Protein AF-E7G795-F1 (afdb_monomer_lite)

Structure (mmCIF, N/CA/C/O backbone):
data_AF-E7G795-F1
#
_entry.id   AF-E7G795-F1
#
loop_
_atom_site.group_PDB
_atom_site.id
_atom_site.type_symbol
_atom_site.label_atom_id
_atom_site.label_alt_id
_atom_site.label_comp_id
_atom_site.label_asym_id
_atom_site.label_e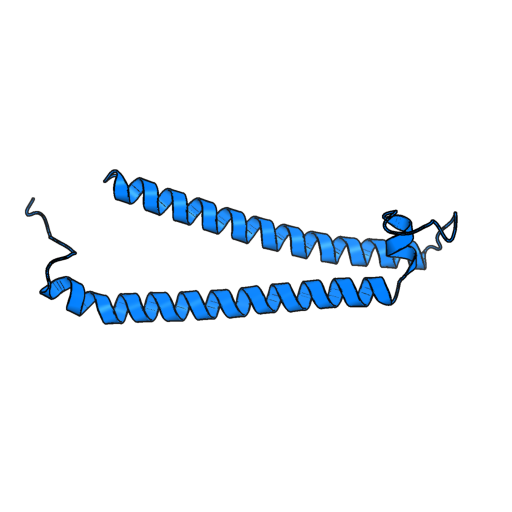ntity_id
_atom_site.label_seq_id
_atom_site.pdbx_PDB_ins_code
_atom_site.Cartn_x
_atom_site.Cartn_y
_atom_site.Cartn_z
_atom_site.occupancy
_atom_site.B_iso_or_equiv
_atom_site.auth_seq_id
_atom_site.auth_comp_id
_atom_site.auth_asym_id
_atom_site.auth_atom_id
_atom_site.pdbx_PDB_model_num
ATOM 1 N N . MET A 1 1 ? 25.424 5.892 -44.480 1.00 38.91 1 MET A N 1
ATOM 2 C CA . MET A 1 1 ? 25.683 5.674 -43.039 1.00 38.91 1 MET A CA 1
ATOM 3 C C . MET A 1 1 ? 26.397 4.344 -42.883 1.00 38.91 1 MET A C 1
ATOM 5 O O . MET A 1 1 ? 25.933 3.380 -43.475 1.00 38.91 1 MET A O 1
ATOM 9 N N . LYS A 1 2 ? 27.525 4.289 -42.163 1.00 45.44 2 LYS A N 1
ATOM 10 C CA . LYS A 1 2 ? 28.093 3.006 -41.718 1.00 45.44 2 LYS A CA 1
ATOM 11 C C . LYS A 1 2 ? 27.229 2.502 -40.562 1.00 45.44 2 LYS A C 1
ATOM 13 O O . LYS A 1 2 ? 26.984 3.267 -39.634 1.00 45.44 2 LYS A O 1
ATOM 18 N N . PHE A 1 3 ? 26.746 1.267 -40.659 1.00 46.59 3 PHE A N 1
ATOM 19 C CA . PHE A 1 3 ? 26.067 0.586 -39.561 1.00 46.59 3 PHE A CA 1
ATOM 20 C C . PHE A 1 3 ? 27.099 0.380 -38.448 1.00 46.59 3 PHE A C 1
ATOM 22 O O . PHE A 1 3 ? 28.130 -0.251 -38.682 1.00 46.59 3 PHE A O 1
ATOM 29 N N . ILE A 1 4 ? 26.883 1.009 -37.295 1.00 57.09 4 ILE A N 1
ATOM 30 C CA . ILE A 1 4 ? 27.701 0.765 -36.108 1.00 57.09 4 ILE A CA 1
ATOM 31 C C . ILE A 1 4 ? 27.071 -0.441 -35.434 1.00 57.09 4 ILE A C 1
ATOM 33 O O . ILE A 1 4 ? 25.954 -0.354 -34.929 1.00 57.09 4 ILE A O 1
ATOM 37 N N . ASP A 1 5 ? 27.772 -1.567 -35.479 1.00 54.91 5 ASP A N 1
ATOM 38 C CA . ASP A 1 5 ? 27.358 -2.757 -34.756 1.00 54.91 5 ASP A CA 1
ATOM 39 C C . ASP A 1 5 ? 27.702 -2.581 -33.272 1.00 54.91 5 ASP A C 1
ATOM 41 O O . ASP A 1 5 ? 28.841 -2.784 -32.840 1.00 54.91 5 ASP A O 1
ATOM 45 N N . LEU A 1 6 ? 26.700 -2.152 -32.502 1.00 50.75 6 LEU A N 1
ATOM 46 C CA . LEU A 1 6 ? 26.785 -1.959 -31.052 1.00 50.75 6 LEU A CA 1
ATOM 47 C C . LEU A 1 6 ? 27.038 -3.272 -30.290 1.00 50.75 6 LEU A C 1
ATOM 49 O O . LEU A 1 6 ? 27.341 -3.223 -29.100 1.00 50.75 6 LEU A O 1
ATOM 53 N N . LEU A 1 7 ? 26.929 -4.427 -30.959 1.00 56.03 7 LEU A N 1
ATOM 54 C CA . LEU A 1 7 ? 27.188 -5.753 -30.398 1.00 56.03 7 LEU A CA 1
ATOM 55 C C . LEU A 1 7 ? 28.569 -6.308 -30.778 1.00 56.03 7 LEU A C 1
ATOM 57 O O . LEU A 1 7 ? 28.917 -7.400 -30.333 1.00 56.03 7 LEU A O 1
ATOM 61 N N . SER A 1 8 ? 29.369 -5.572 -31.558 1.00 67.38 8 SER A N 1
ATOM 62 C CA . SER A 1 8 ? 30.756 -5.961 -31.846 1.00 67.38 8 SER A CA 1
ATOM 63 C C . SER A 1 8 ? 31.584 -6.044 -30.558 1.00 67.38 8 SER A C 1
ATOM 65 O O . SER A 1 8 ? 31.442 -5.188 -29.686 1.00 67.38 8 SER A O 1
ATOM 67 N N . GLU A 1 9 ? 32.456 -7.057 -30.444 1.00 56.47 9 GLU A N 1
ATOM 68 C CA . GLU A 1 9 ? 33.226 -7.365 -29.219 1.00 56.47 9 GLU A CA 1
ATOM 69 C C . GLU A 1 9 ? 33.941 -6.143 -28.613 1.00 56.47 9 GLU A C 1
ATOM 71 O O . GLU A 1 9 ? 33.979 -5.989 -27.391 1.00 56.47 9 GLU A O 1
ATOM 76 N N . GLU A 1 10 ? 34.464 -5.230 -29.439 1.00 55.12 10 GLU A N 1
ATOM 77 C CA . GLU A 1 10 ? 35.089 -3.983 -28.971 1.00 55.12 10 GLU A CA 1
ATOM 78 C C . GLU A 1 10 ? 34.110 -3.079 -28.205 1.00 55.12 10 GLU A C 1
ATOM 80 O O . GLU A 1 10 ? 34.466 -2.513 -27.170 1.00 55.12 10 GLU A O 1
ATOM 85 N N . TYR A 1 11 ? 32.867 -2.961 -28.676 1.00 53.47 11 TYR A N 1
ATOM 86 C CA . TYR A 1 11 ? 31.840 -2.123 -28.059 1.00 53.47 11 TYR A CA 1
ATOM 87 C C . TYR A 1 11 ? 31.166 -2.807 -26.869 1.00 53.47 11 TYR A C 1
ATOM 89 O O . TYR A 1 11 ? 30.900 -2.135 -25.872 1.00 53.47 11 TYR A O 1
ATOM 97 N N . THR A 1 12 ? 30.956 -4.125 -26.906 1.00 55.31 12 THR A N 1
ATOM 98 C CA . THR A 1 12 ? 30.424 -4.890 -25.763 1.00 55.31 12 THR A CA 1
ATOM 99 C C . THR A 1 12 ? 31.366 -4.822 -24.563 1.00 55.31 12 THR A C 1
ATOM 101 O O . THR A 1 12 ? 30.915 -4.627 -23.434 1.00 55.31 12 THR A O 1
ATOM 104 N N . THR A 1 13 ? 32.679 -4.886 -24.798 1.00 57.84 13 THR A N 1
ATOM 105 C CA . THR A 1 13 ? 33.688 -4.784 -23.732 1.00 57.84 13 THR A CA 1
ATOM 106 C C . THR A 1 13 ? 33.770 -3.367 -23.151 1.00 57.84 13 THR A C 1
ATOM 108 O O . THR A 1 13 ? 33.933 -3.200 -21.943 1.00 57.84 13 THR A O 1
ATOM 111 N N . LEU A 1 14 ? 33.605 -2.327 -23.980 1.00 54.94 14 LEU A N 1
ATOM 112 C CA . LEU A 1 14 ? 33.588 -0.929 -23.527 1.00 54.94 14 LEU A CA 1
ATOM 113 C C . LEU A 1 14 ? 32.296 -0.560 -22.776 1.00 54.94 14 LEU A C 1
ATOM 115 O O . LEU A 1 14 ? 32.324 0.258 -21.854 1.00 54.94 14 LEU A O 1
ATOM 119 N N . MET A 1 15 ? 31.169 -1.152 -23.179 1.00 55.06 15 MET A N 1
ATOM 120 C CA . MET A 1 15 ? 29.852 -0.916 -22.588 1.00 55.06 15 MET A CA 1
ATOM 121 C C . MET A 1 15 ? 29.604 -1.753 -21.334 1.00 55.06 15 MET A C 1
ATOM 123 O O . MET A 1 15 ? 28.836 -1.299 -20.495 1.00 55.06 15 MET A O 1
ATOM 127 N N . SER A 1 16 ? 30.261 -2.905 -21.147 1.00 59.00 16 SER A N 1
ATOM 128 C CA . SER A 1 16 ? 30.059 -3.778 -19.973 1.00 59.00 16 SER A CA 1
ATOM 129 C C . SER A 1 16 ? 30.154 -3.022 -18.641 1.00 59.00 16 SER A C 1
ATOM 131 O O . SER A 1 16 ? 29.156 -2.997 -17.934 1.00 59.00 16 SER A O 1
ATOM 133 N N . PRO A 1 17 ? 31.223 -2.264 -18.327 1.00 59.91 17 PRO A N 1
ATOM 134 C CA . PRO A 1 17 ? 31.296 -1.545 -17.053 1.00 59.91 17 PRO A CA 1
ATOM 135 C C . PRO A 1 17 ? 30.248 -0.434 -16.911 1.00 59.91 17 PRO A C 1
ATOM 137 O O . PRO A 1 17 ? 29.934 0.001 -15.805 1.00 59.91 17 PRO A O 1
ATOM 140 N N . PHE A 1 18 ? 29.754 0.108 -18.027 1.00 54.06 18 PHE A N 1
ATOM 141 C CA . PHE A 1 18 ? 28.660 1.074 -18.018 1.00 54.06 18 PHE A CA 1
ATOM 142 C C . PHE A 1 18 ? 27.321 0.383 -17.755 1.00 54.06 18 PHE A C 1
ATOM 144 O O . PHE A 1 18 ? 26.570 0.873 -16.918 1.00 54.06 18 PHE A O 1
ATOM 151 N N . LEU A 1 19 ? 27.062 -0.749 -18.410 1.00 53.56 19 LEU A N 1
ATOM 152 C CA . LEU A 1 19 ? 25.880 -1.582 -18.212 1.00 53.56 19 LEU A CA 1
ATOM 153 C C . LEU A 1 19 ? 25.836 -2.144 -16.787 1.00 53.56 19 LEU A C 1
ATOM 155 O O . LEU A 1 19 ? 24.808 -2.002 -16.140 1.00 53.56 19 LEU A O 1
ATOM 159 N N . ASP A 1 20 ? 26.957 -2.635 -16.256 1.00 56.53 20 ASP A N 1
AT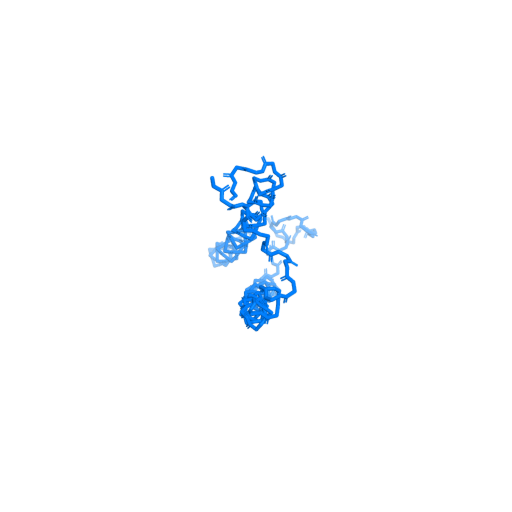OM 160 C CA . ASP A 1 20 ? 27.073 -3.142 -14.883 1.00 56.53 20 ASP A CA 1
ATOM 161 C C . ASP A 1 20 ? 26.754 -2.045 -13.854 1.00 56.53 20 ASP A C 1
ATOM 163 O O . ASP A 1 20 ? 25.974 -2.247 -12.928 1.00 56.53 20 ASP A O 1
ATOM 167 N N . ARG A 1 21 ? 27.279 -0.824 -14.046 1.00 58.53 21 ARG A N 1
ATOM 168 C CA . ARG A 1 21 ? 26.949 0.328 -13.183 1.00 58.53 21 ARG A CA 1
ATOM 169 C C . ARG A 1 21 ? 25.493 0.770 -13.310 1.00 58.53 21 ARG A C 1
ATOM 171 O O . ARG A 1 21 ? 24.922 1.291 -12.350 1.00 58.53 21 ARG A O 1
ATOM 178 N N . LEU A 1 22 ? 24.918 0.648 -14.502 1.00 54.34 22 LEU A N 1
ATOM 179 C CA . LEU A 1 22 ? 23.525 0.996 -14.758 1.00 54.34 22 LEU A CA 1
ATOM 180 C C . LEU A 1 22 ? 22.599 -0.031 -14.092 1.00 54.34 22 LEU A C 1
ATOM 182 O O . LEU A 1 22 ? 21.597 0.368 -13.499 1.00 54.34 22 LEU A O 1
ATOM 186 N N . ASP A 1 23 ? 22.990 -1.304 -14.094 1.00 59.25 23 ASP A N 1
ATOM 187 C CA . ASP A 1 23 ? 22.300 -2.409 -13.431 1.00 59.25 23 ASP A CA 1
ATOM 188 C C . ASP A 1 23 ? 22.395 -2.311 -11.899 1.00 59.25 23 ASP A C 1
ATOM 190 O O . ASP A 1 23 ? 21.369 -2.289 -11.222 1.00 59.25 23 ASP A O 1
ATOM 194 N N . GLU A 1 24 ? 23.591 -2.094 -11.333 1.00 64.50 24 GLU A N 1
ATOM 195 C CA . GLU A 1 24 ? 23.783 -1.906 -9.884 1.00 64.50 24 GLU A CA 1
ATOM 196 C C . GLU A 1 24 ? 23.000 -0.706 -9.338 1.00 64.50 24 GLU A C 1
ATOM 198 O O . GLU A 1 24 ? 22.341 -0.793 -8.297 1.00 64.50 24 GLU A O 1
ATOM 203 N N . LYS A 1 25 ? 23.040 0.433 -10.040 1.00 66.50 25 LYS A N 1
ATOM 204 C CA . LYS A 1 25 ? 22.291 1.627 -9.635 1.00 66.50 25 LYS A CA 1
ATOM 205 C C . LYS A 1 25 ? 20.786 1.384 -9.703 1.00 66.50 25 LYS A C 1
ATOM 207 O O . LYS A 1 25 ? 20.069 1.776 -8.78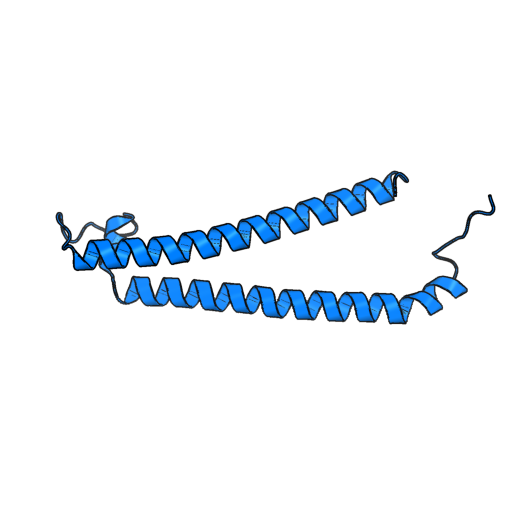2 1.00 66.50 25 LYS A O 1
ATOM 212 N N . SER A 1 26 ? 20.316 0.732 -10.764 1.00 58.69 26 SER A N 1
ATOM 213 C CA . SER A 1 26 ? 18.901 0.388 -10.926 1.00 58.69 26 SER A CA 1
ATOM 214 C C . SER A 1 26 ? 18.442 -0.571 -9.829 1.00 58.69 26 SER A C 1
ATOM 216 O O . SER A 1 26 ? 17.403 -0.329 -9.215 1.00 58.69 26 SER A O 1
ATOM 218 N N . CYS A 1 27 ? 19.252 -1.581 -9.504 1.00 61.09 27 CYS A N 1
ATOM 219 C CA . CYS A 1 27 ? 19.006 -2.516 -8.410 1.00 61.09 27 CYS A CA 1
ATOM 220 C C . CYS A 1 27 ? 18.947 -1.804 -7.056 1.00 61.09 27 CYS A C 1
ATOM 222 O O . CYS A 1 27 ? 17.972 -1.966 -6.328 1.00 61.09 27 CYS A O 1
ATOM 224 N N . SER A 1 28 ? 19.919 -0.946 -6.734 1.00 68.06 28 SER A N 1
ATOM 225 C CA . SER A 1 28 ? 19.925 -0.209 -5.463 1.00 68.06 28 SER A CA 1
ATOM 226 C C . SER A 1 28 ? 18.729 0.741 -5.331 1.00 68.06 28 SER A C 1
ATOM 228 O O . SER A 1 28 ? 18.107 0.841 -4.270 1.00 68.06 28 SER A O 1
ATOM 230 N N . GLU A 1 29 ? 18.357 1.430 -6.412 1.00 69.69 29 GLU A N 1
ATOM 231 C CA . GLU A 1 29 ? 17.160 2.270 -6.424 1.00 69.69 29 GLU A CA 1
ATOM 232 C C . GLU A 1 29 ? 15.880 1.446 -6.248 1.00 69.69 29 GLU A C 1
ATOM 234 O O . GLU A 1 29 ? 14.970 1.898 -5.548 1.00 69.69 29 GLU A O 1
ATOM 239 N N . LEU A 1 30 ? 15.804 0.257 -6.855 1.00 65.44 30 LEU A N 1
ATOM 240 C CA . LEU A 1 30 ? 14.689 -0.676 -6.702 1.00 65.44 30 LEU A CA 1
ATOM 241 C C . LEU A 1 30 ? 14.598 -1.195 -5.261 1.00 65.44 30 LEU A C 1
ATOM 243 O O . LEU A 1 30 ? 13.528 -1.153 -4.666 1.00 65.44 30 LEU A O 1
ATOM 247 N N . GLU A 1 31 ? 15.714 -1.591 -4.653 1.00 70.38 31 GLU A N 1
ATOM 248 C CA . GLU A 1 31 ? 15.767 -2.043 -3.259 1.00 70.38 31 GLU A CA 1
ATOM 249 C C . GLU A 1 31 ? 15.278 -0.962 -2.291 1.00 70.38 31 GLU A C 1
ATOM 251 O O . GLU A 1 31 ? 14.425 -1.218 -1.438 1.00 70.38 31 GLU A O 1
ATOM 256 N N . GLN A 1 32 ? 15.754 0.278 -2.446 1.00 77.00 32 GLN A N 1
ATOM 257 C CA . GLN A 1 32 ? 15.302 1.405 -1.624 1.00 77.00 32 GLN A CA 1
ATOM 258 C C . GLN A 1 32 ? 13.808 1.682 -1.796 1.00 77.00 32 GLN A C 1
ATOM 260 O O . GLN A 1 32 ? 13.122 2.076 -0.848 1.00 77.00 32 GLN A O 1
ATOM 265 N N . LYS A 1 33 ? 13.310 1.518 -3.020 1.00 72.31 33 LYS A N 1
ATOM 266 C CA . LYS A 1 33 ? 11.905 1.670 -3.375 1.00 72.31 33 LYS A CA 1
ATOM 267 C C . LYS A 1 33 ? 11.047 0.583 -2.714 1.00 72.31 33 LYS A C 1
ATOM 269 O O . LYS A 1 33 ? 10.143 0.911 -1.942 1.00 72.31 33 LYS A O 1
ATOM 274 N N . CYS A 1 34 ? 11.409 -0.685 -2.888 1.00 76.31 34 CYS A N 1
ATOM 275 C CA . CYS A 1 34 ? 10.774 -1.825 -2.228 1.00 76.31 34 CYS A CA 1
ATOM 276 C C . CYS A 1 34 ? 10.772 -1.683 -0.702 1.00 76.31 34 CYS A C 1
ATOM 278 O O . CYS A 1 34 ? 9.768 -1.966 -0.051 1.00 76.31 34 CYS A O 1
ATOM 280 N N . GLU A 1 35 ? 11.862 -1.188 -0.118 1.00 83.88 35 GLU A N 1
ATOM 281 C CA . GLU A 1 35 ? 11.961 -0.979 1.324 1.00 83.88 35 GLU A CA 1
ATOM 282 C C . GLU A 1 35 ? 11.042 0.151 1.817 1.00 83.88 35 GLU A C 1
ATOM 284 O O . GLU A 1 35 ? 10.424 0.037 2.878 1.00 83.88 35 GLU A O 1
ATOM 289 N N . LYS A 1 36 ? 10.893 1.237 1.046 1.00 83.19 36 LYS A N 1
ATOM 290 C CA . LYS A 1 36 ? 9.922 2.303 1.352 1.00 83.19 36 LYS A CA 1
ATOM 291 C C . LYS A 1 36 ? 8.487 1.786 1.299 1.00 83.19 36 LYS A C 1
ATOM 293 O O . LYS A 1 36 ? 7.722 2.071 2.220 1.00 83.19 36 LYS A O 1
ATOM 298 N N . TYR A 1 37 ? 8.147 1.013 0.269 1.00 83.75 37 TYR A N 1
ATOM 299 C CA . TYR A 1 37 ? 6.842 0.365 0.152 1.00 83.75 37 TYR A CA 1
ATOM 300 C C . TYR A 1 37 ? 6.574 -0.565 1.340 1.00 83.75 37 TYR A C 1
ATOM 302 O O . TYR A 1 37 ? 5.556 -0.425 2.016 1.00 83.75 37 TYR A O 1
ATOM 310 N N . ARG A 1 38 ? 7.528 -1.449 1.665 1.00 86.62 38 ARG A N 1
ATOM 311 C CA . ARG A 1 38 ? 7.426 -2.383 2.794 1.00 86.62 38 ARG A CA 1
ATOM 312 C C . ARG A 1 38 ? 7.162 -1.644 4.104 1.00 86.62 38 ARG A C 1
ATOM 314 O O . ARG A 1 38 ? 6.209 -1.972 4.803 1.00 86.62 38 ARG A O 1
ATOM 321 N N . LYS A 1 39 ? 7.937 -0.596 4.396 1.00 90.75 39 LYS A N 1
ATOM 322 C CA . LYS A 1 39 ? 7.755 0.235 5.598 1.00 90.75 39 LYS A CA 1
ATOM 323 C C . LYS A 1 39 ? 6.384 0.901 5.656 1.00 90.75 39 LYS A C 1
ATOM 325 O O . LYS A 1 39 ? 5.784 0.973 6.728 1.00 90.75 39 LYS A O 1
ATOM 330 N N . LEU A 1 40 ? 5.891 1.414 4.530 1.00 89.94 40 LEU A N 1
ATOM 331 C CA . LEU A 1 40 ? 4.579 2.054 4.466 1.00 89.94 40 LEU A CA 1
ATOM 332 C C . LEU A 1 40 ? 3.457 1.038 4.711 1.00 89.94 40 LEU A C 1
ATOM 334 O O . LEU A 1 40 ? 2.553 1.300 5.506 1.00 89.94 40 LEU A O 1
ATOM 338 N N . ASN A 1 41 ? 3.561 -0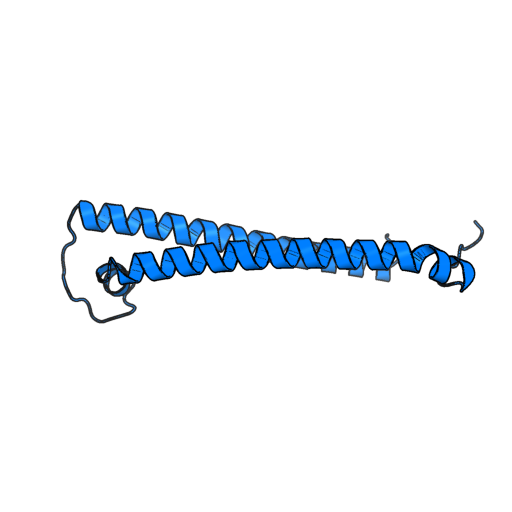.139 4.097 1.00 90.69 41 ASN A N 1
ATOM 339 C CA . ASN A 1 41 ? 2.582 -1.209 4.226 1.00 90.69 41 ASN A CA 1
ATOM 340 C C . ASN A 1 41 ? 2.569 -1.811 5.647 1.00 90.69 41 ASN A C 1
ATOM 342 O O . ASN A 1 41 ? 1.509 -1.990 6.254 1.00 90.69 41 ASN A O 1
ATOM 346 N N . GLU A 1 42 ? 3.743 -2.014 6.252 1.00 93.00 42 GLU A N 1
ATOM 347 C CA . GLU A 1 42 ? 3.868 -2.409 7.660 1.00 93.00 42 GLU A CA 1
ATOM 348 C C . GLU A 1 42 ? 3.247 -1.374 8.598 1.00 93.00 42 GLU A C 1
ATOM 350 O O . GLU A 1 42 ? 2.503 -1.733 9.512 1.00 93.00 42 GLU A O 1
ATOM 355 N N . LYS A 1 43 ? 3.495 -0.083 8.355 1.00 92.62 43 LYS A N 1
ATOM 356 C CA . LYS A 1 43 ? 2.924 1.006 9.153 1.00 92.62 43 LYS A CA 1
ATOM 357 C C . LYS A 1 43 ? 1.401 1.050 9.049 1.00 92.62 43 LYS A C 1
ATOM 359 O O . LYS A 1 43 ? 0.734 1.184 10.075 1.00 92.62 43 LYS A O 1
ATOM 364 N N . ALA A 1 44 ? 0.848 0.906 7.845 1.00 90.62 44 ALA A N 1
ATOM 365 C CA . ALA A 1 44 ? -0.595 0.840 7.627 1.00 90.62 44 ALA A CA 1
ATOM 366 C C . ALA A 1 44 ? -1.210 -0.376 8.339 1.00 90.62 44 ALA A C 1
ATOM 368 O O . ALA A 1 44 ? -2.209 -0.250 9.049 1.00 90.62 44 ALA A O 1
ATOM 369 N N . SER A 1 45 ? -0.562 -1.536 8.222 1.00 90.19 45 SER A N 1
ATOM 370 C CA . SER A 1 45 ? -0.988 -2.788 8.852 1.00 90.19 45 SER A CA 1
ATOM 371 C C . SER A 1 45 ? -0.956 -2.717 10.379 1.00 90.19 45 SER A C 1
ATOM 373 O O . SER A 1 45 ? -1.910 -3.119 11.045 1.00 90.19 45 SER A O 1
ATOM 375 N N . GLN A 1 46 ? 0.120 -2.183 10.962 1.00 93.88 46 GLN A N 1
ATOM 376 C CA . GLN A 1 46 ? 0.221 -1.973 12.408 1.00 93.88 46 GLN A CA 1
ATOM 377 C C . GLN A 1 46 ? -0.832 -0.981 12.901 1.00 93.88 46 GLN A C 1
ATOM 379 O O . GLN A 1 46 ? -1.472 -1.228 13.923 1.00 93.88 46 GLN A O 1
ATOM 384 N N . PHE A 1 47 ? -1.059 0.105 12.160 1.00 93.31 47 PHE A N 1
ATOM 385 C CA . PHE A 1 47 ? -2.072 1.096 12.503 1.00 93.31 47 PHE A CA 1
ATOM 386 C C . PHE A 1 47 ? -3.487 0.498 12.497 1.00 93.31 47 PHE A C 1
ATOM 388 O O . PHE A 1 47 ? -4.248 0.741 13.434 1.00 93.31 47 PHE A O 1
ATOM 395 N N . ALA A 1 48 ? -3.822 -0.336 11.507 1.00 90.94 48 ALA A N 1
ATOM 396 C CA . ALA A 1 48 ? -5.096 -1.057 11.465 1.00 90.94 48 ALA A CA 1
ATOM 397 C C . ALA A 1 48 ? -5.242 -2.050 12.627 1.00 90.94 48 ALA A C 1
ATOM 399 O O . ALA A 1 48 ? -6.294 -2.122 13.251 1.00 90.94 48 ALA A O 1
ATOM 400 N N . ARG A 1 49 ? -4.172 -2.765 13.001 1.00 91.31 49 ARG A N 1
ATOM 401 C CA . ARG A 1 49 ? -4.187 -3.670 14.168 1.00 91.31 49 ARG A CA 1
ATOM 402 C C . ARG A 1 49 ? -4.433 -2.938 15.488 1.00 91.31 49 ARG A C 1
ATOM 404 O O . ARG A 1 49 ? -5.096 -3.486 16.359 1.00 91.31 49 ARG A O 1
ATOM 411 N N . GLN A 1 50 ? -3.925 -1.714 15.630 1.00 93.44 50 GLN A N 1
ATOM 412 C CA . GLN A 1 50 ? -4.191 -0.855 16.792 1.00 93.44 50 GLN A CA 1
ATOM 413 C C . GLN A 1 50 ? -5.612 -0.267 16.783 1.00 93.44 50 GLN A C 1
ATOM 415 O O . GLN A 1 50 ? -6.122 0.119 17.829 1.00 93.44 50 GLN A O 1
ATOM 420 N N . ASN A 1 51 ? -6.253 -0.212 15.614 1.00 90.81 51 ASN A N 1
ATOM 421 C CA . ASN A 1 51 ? -7.578 0.359 15.388 1.00 90.81 51 ASN A CA 1
ATOM 422 C C . ASN A 1 51 ? -8.489 -0.703 14.775 1.00 90.81 51 ASN A C 1
ATOM 424 O O . ASN A 1 51 ? -8.938 -0.577 13.641 1.00 90.81 51 ASN A O 1
ATOM 428 N N . TYR A 1 52 ? -8.727 -1.774 15.528 1.00 87.75 52 TYR A N 1
ATOM 429 C CA . TYR A 1 52 ? -9.315 -3.008 15.006 1.00 87.75 52 TYR A CA 1
ATOM 430 C C . TYR A 1 52 ? -10.664 -2.820 14.292 1.00 87.75 52 TYR A C 1
ATOM 432 O O . TYR A 1 52 ? -10.930 -3.509 13.312 1.00 87.75 52 TYR A O 1
ATOM 440 N N . PHE A 1 53 ? -11.451 -1.820 14.712 1.00 90.38 53 PHE A N 1
ATOM 441 C CA . PHE A 1 53 ? -12.715 -1.426 14.078 1.00 90.38 53 PHE A CA 1
ATOM 442 C C . PHE A 1 53 ? -12.581 -1.112 12.577 1.00 90.38 53 PHE A C 1
ATOM 444 O O . PHE A 1 53 ? -13.578 -1.121 11.862 1.00 90.38 53 PHE A O 1
ATOM 451 N N . ILE A 1 54 ? -11.373 -0.800 12.092 1.00 90.31 54 ILE A N 1
ATOM 452 C CA . ILE A 1 54 ? -11.097 -0.568 10.671 1.00 90.31 54 ILE A CA 1
ATOM 453 C C . ILE A 1 54 ? -11.371 -1.839 9.860 1.00 90.31 54 ILE A C 1
ATOM 455 O O . ILE A 1 54 ? -11.921 -1.743 8.770 1.00 90.31 54 ILE A O 1
ATOM 459 N N . PHE A 1 55 ? -11.044 -3.026 10.381 1.00 88.88 55 PHE A N 1
ATOM 460 C CA . PHE A 1 55 ? -11.349 -4.282 9.686 1.00 88.88 55 PHE A CA 1
ATOM 461 C C . PHE A 1 55 ? -12.855 -4.520 9.582 1.00 88.88 55 PHE A C 1
ATOM 463 O O . PHE A 1 55 ? -13.326 -4.966 8.540 1.00 88.88 55 PHE A O 1
ATOM 470 N N . ASP A 1 56 ? -13.593 -4.175 10.634 1.00 87.56 56 ASP A N 1
ATOM 471 C CA . ASP A 1 56 ? -15.050 -4.290 10.671 1.00 87.56 56 ASP A CA 1
ATOM 472 C C . ASP A 1 56 ? -15.697 -3.276 9.714 1.00 87.56 56 ASP A C 1
ATOM 474 O O . ASP A 1 56 ? -16.637 -3.610 9.004 1.00 87.56 56 ASP A O 1
ATOM 478 N N . PHE A 1 57 ? -15.150 -2.055 9.636 1.00 86.62 57 PHE A N 1
ATOM 479 C CA . PHE A 1 57 ? -15.614 -1.007 8.719 1.00 86.62 57 PHE A CA 1
ATOM 480 C C . PHE A 1 57 ? -15.486 -1.412 7.244 1.00 86.62 57 PHE A C 1
ATOM 482 O O . PHE A 1 57 ? -16.344 -1.073 6.438 1.00 86.62 57 PHE A O 1
ATOM 489 N N . PHE A 1 58 ? -14.417 -2.128 6.886 1.00 86.88 58 PHE A N 1
ATOM 490 C CA . PHE A 1 58 ? -14.215 -2.655 5.532 1.00 86.88 58 PHE A CA 1
ATOM 491 C C . PHE A 1 58 ? -14.846 -4.034 5.311 1.00 86.88 58 PHE A C 1
ATOM 493 O O . PHE A 1 58 ? -14.552 -4.668 4.300 1.00 86.88 58 PHE A O 1
ATOM 500 N N . GLU A 1 59 ? -15.667 -4.519 6.247 1.00 83.25 59 GLU A N 1
ATOM 501 C CA . GLU A 1 59 ? -16.347 -5.820 6.158 1.00 83.25 59 GLU A CA 1
ATOM 502 C C . GLU A 1 59 ? -15.378 -7.005 5.970 1.00 83.25 59 GLU A C 1
ATOM 504 O O . GLU A 1 59 ? -15.731 -8.071 5.472 1.00 83.25 59 GLU A O 1
ATOM 509 N N . ILE A 1 60 ? -14.127 -6.842 6.412 1.00 83.56 60 ILE A N 1
ATOM 510 C CA . ILE A 1 60 ? -13.113 -7.908 6.413 1.00 83.56 60 ILE A CA 1
ATOM 511 C C . ILE A 1 60 ? -13.430 -8.925 7.525 1.00 83.56 60 ILE A C 1
ATOM 513 O O . ILE A 1 60 ? -12.961 -10.065 7.502 1.00 83.56 60 ILE A O 1
ATOM 517 N N . ARG A 1 61 ? -14.210 -8.505 8.527 1.00 80.25 61 ARG A N 1
ATOM 518 C CA . ARG A 1 61 ? -14.674 -9.290 9.675 1.00 80.25 61 ARG A CA 1
ATOM 519 C C . ARG A 1 61 ? -16.126 -8.942 9.991 1.00 80.25 61 ARG A C 1
ATOM 521 O O . ARG A 1 61 ? -16.655 -7.956 9.484 1.00 80.25 61 ARG A O 1
ATOM 528 N N . GLU A 1 62 ? -16.749 -9.750 10.847 1.00 83.69 62 GLU A N 1
ATOM 529 C CA . GLU A 1 62 ? -18.085 -9.463 11.373 1.00 83.69 62 GLU A CA 1
ATOM 530 C C . GLU A 1 62 ? -18.131 -8.098 12.072 1.00 83.69 62 GLU A C 1
ATOM 532 O O . GLU A 1 62 ? -17.223 -7.736 12.823 1.00 83.69 62 GLU A O 1
ATOM 537 N N . LEU A 1 63 ? -19.211 -7.353 11.828 1.00 82.62 63 LEU A N 1
ATOM 538 C CA . LEU A 1 63 ? -19.422 -6.029 12.400 1.00 82.62 63 LEU A CA 1
ATOM 539 C C . LEU A 1 63 ? -19.529 -6.124 13.931 1.00 82.62 63 LEU A C 1
ATOM 541 O O . LEU A 1 63 ? -20.466 -6.723 14.455 1.00 82.62 63 LEU A O 1
ATOM 545 N N . SER A 1 64 ? -18.595 -5.509 14.659 1.00 80.69 64 SER A N 1
ATOM 546 C CA . SER A 1 64 ? -18.626 -5.495 16.130 1.00 80.69 64 SER A CA 1
ATOM 547 C C . SER A 1 64 ? -19.432 -4.334 16.728 1.00 80.69 64 SER A C 1
ATOM 549 O O . SER A 1 64 ? -19.770 -4.361 17.912 1.00 80.69 64 SER A O 1
ATOM 551 N N . GLN A 1 65 ? -19.741 -3.308 15.929 1.00 84.12 65 GLN A N 1
ATOM 552 C CA . GLN A 1 65 ? -20.444 -2.095 16.356 1.00 84.12 65 GLN A CA 1
ATOM 553 C C . GLN A 1 65 ? -21.141 -1.405 15.172 1.00 84.12 65 GLN A C 1
ATOM 555 O O . GLN A 1 65 ? -20.613 -1.397 14.064 1.00 84.12 65 GLN A O 1
ATOM 560 N N . GLU A 1 66 ? -22.298 -0.781 15.414 1.00 81.00 66 GLU A N 1
ATOM 561 C CA . GLU A 1 66 ? -23.108 -0.099 14.381 1.00 81.00 66 GLU A CA 1
ATOM 562 C C . GLU A 1 66 ? -22.794 1.399 14.229 1.00 81.00 66 GLU A C 1
ATOM 564 O O . GLU A 1 66 ? -23.192 2.037 13.255 1.00 81.00 66 GLU A O 1
ATOM 569 N N . SER A 1 67 ? -22.089 1.990 15.197 1.00 87.38 67 SER A N 1
ATOM 570 C CA . SER A 1 67 ? -21.771 3.419 15.211 1.00 87.38 67 SER A CA 1
ATOM 571 C C . SER A 1 67 ? -20.318 3.655 15.593 1.00 87.38 67 SER A C 1
ATOM 573 O O . SER A 1 67 ? -19.791 2.953 16.456 1.00 87.38 67 SER A O 1
ATOM 575 N N . TYR A 1 68 ? -19.699 4.679 15.004 1.00 88.75 68 TYR A N 1
ATOM 576 C CA . TYR A 1 68 ? -18.297 5.012 15.238 1.00 88.75 68 TYR A CA 1
ATOM 577 C C . TYR A 1 68 ? -18.133 6.393 15.875 1.00 88.75 68 TYR A C 1
ATOM 579 O O . TYR A 1 68 ? -18.811 7.354 15.504 1.00 88.75 68 TYR A O 1
ATOM 587 N N . SER A 1 69 ? -17.190 6.507 16.810 1.00 93.56 69 SER A N 1
ATOM 588 C CA . SER A 1 69 ? -16.835 7.783 17.427 1.00 93.56 69 SER A CA 1
ATOM 589 C C . SER A 1 69 ? -16.101 8.704 16.446 1.00 93.56 69 SER A C 1
ATOM 591 O O . SER A 1 69 ? -15.568 8.280 15.415 1.00 93.56 69 SER A O 1
ATOM 593 N N . LYS A 1 70 ? -16.014 9.992 16.789 1.00 94.44 70 LYS A N 1
ATOM 594 C CA . LYS A 1 70 ? -15.254 10.971 16.002 1.00 94.44 70 LYS A CA 1
ATOM 595 C C . LYS A 1 70 ? -13.776 10.583 15.893 1.00 94.44 70 LYS A C 1
ATOM 597 O O . LYS A 1 70 ? -13.181 10.727 14.827 1.00 94.44 70 LYS A O 1
ATOM 602 N N . GLU A 1 71 ? -13.196 10.077 16.973 1.00 94.56 71 GLU A N 1
ATOM 603 C CA . GLU A 1 71 ? -11.808 9.617 17.044 1.00 94.56 71 GLU A CA 1
ATOM 604 C C . GLU A 1 71 ? -11.591 8.405 16.131 1.00 94.56 71 GLU A C 1
ATOM 606 O O . GLU A 1 71 ? -10.606 8.360 15.393 1.00 94.56 71 GLU A O 1
ATOM 611 N N . GLN A 1 72 ? -12.542 7.465 16.103 1.00 92.25 72 GLN A N 1
ATOM 612 C CA . GLN A 1 72 ? -12.515 6.323 15.185 1.00 92.25 72 GLN A CA 1
ATOM 613 C C . GLN A 1 72 ? -12.597 6.785 13.722 1.00 92.25 72 GLN A C 1
ATOM 615 O O . GLN A 1 72 ? -11.798 6.364 12.891 1.00 92.25 72 GLN A O 1
ATOM 620 N N . MET A 1 73 ? -13.474 7.733 13.391 1.00 92.38 73 MET A N 1
ATOM 621 C CA . MET A 1 73 ? -13.541 8.285 12.030 1.00 92.38 73 MET A CA 1
ATOM 622 C C . MET A 1 73 ? -12.258 9.030 11.625 1.00 92.38 73 MET A C 1
ATOM 624 O O . MET A 1 73 ? -11.820 8.947 10.476 1.00 92.38 73 MET A O 1
ATOM 628 N N . GLN A 1 74 ? -11.600 9.720 12.561 1.00 94.19 74 GLN A N 1
ATOM 629 C CA . GLN A 1 74 ? -10.293 10.337 12.315 1.00 94.19 74 GLN A CA 1
ATOM 630 C C . GLN A 1 74 ? -9.192 9.294 12.086 1.00 94.19 74 GLN A C 1
ATOM 632 O O . GLN A 1 74 ? -8.360 9.469 11.192 1.00 94.19 74 GLN A O 1
ATOM 637 N N . ALA A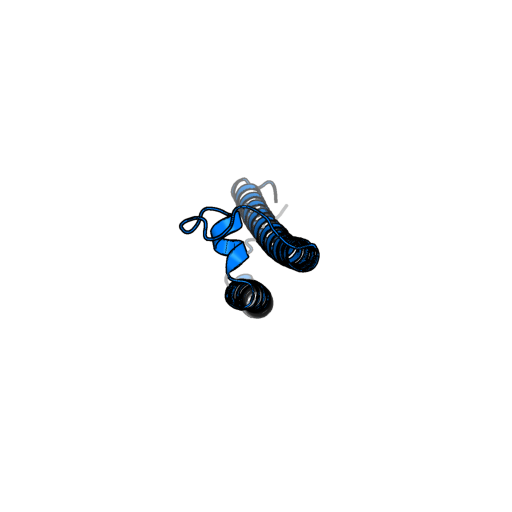 1 75 ? -9.190 8.201 12.851 1.00 92.75 75 ALA A N 1
ATOM 638 C CA . ALA A 1 75 ? -8.266 7.093 12.641 1.00 92.75 75 ALA A CA 1
ATOM 639 C C . ALA A 1 75 ? -8.502 6.419 11.280 1.00 92.75 75 ALA A C 1
ATOM 641 O O . ALA A 1 75 ? -7.544 6.196 10.542 1.00 92.75 75 ALA A O 1
ATOM 642 N N . LEU A 1 76 ? -9.758 6.194 10.890 1.00 93.12 76 LEU A N 1
ATOM 643 C CA . LEU A 1 76 ? -10.108 5.665 9.572 1.00 93.12 76 LEU A CA 1
ATOM 644 C C . LEU A 1 76 ? -9.589 6.563 8.443 1.00 93.12 76 LEU A C 1
ATOM 646 O O . LEU A 1 76 ? -8.949 6.074 7.514 1.00 93.12 76 LEU A O 1
ATOM 650 N N . LYS A 1 77 ? -9.786 7.884 8.549 1.00 93.12 77 LYS A N 1
ATOM 651 C CA . LYS A 1 77 ? -9.237 8.845 7.583 1.00 93.12 77 LYS A CA 1
ATOM 652 C C . LYS A 1 77 ? -7.719 8.697 7.445 1.00 93.12 77 LYS A C 1
ATOM 654 O O . LYS A 1 77 ? -7.205 8.646 6.333 1.00 93.12 77 LYS A O 1
ATOM 659 N N . LYS A 1 78 ? -7.003 8.594 8.565 1.00 93.75 78 LYS A N 1
ATOM 660 C CA . LYS A 1 78 ? -5.544 8.423 8.569 1.00 93.75 78 LYS A CA 1
ATOM 661 C C . LYS A 1 78 ? -5.110 7.100 7.931 1.00 93.75 78 LYS A C 1
ATOM 663 O O . LYS A 1 78 ? -4.096 7.056 7.243 1.00 93.75 78 LYS A O 1
ATOM 668 N N . TYR A 1 79 ? -5.868 6.026 8.139 1.00 93.44 79 TYR A N 1
ATOM 669 C CA . TYR A 1 79 ? -5.610 4.751 7.477 1.00 93.44 79 TYR A CA 1
ATOM 670 C C . TYR A 1 79 ? -5.819 4.838 5.959 1.00 93.44 79 TYR A C 1
ATOM 672 O O . TYR A 1 79 ? -4.956 4.390 5.209 1.00 93.44 79 TYR A O 1
ATOM 680 N N . LEU A 1 80 ? -6.901 5.480 5.506 1.00 91.12 80 LEU A N 1
ATOM 681 C CA . LEU A 1 80 ? -7.156 5.736 4.083 1.00 91.12 80 LEU A CA 1
ATOM 682 C C . LEU A 1 80 ? -6.044 6.568 3.432 1.00 91.12 80 LEU A C 1
ATOM 684 O O . LEU A 1 80 ? -5.670 6.312 2.293 1.00 91.12 80 LEU A O 1
ATOM 688 N N . GLU A 1 81 ? -5.471 7.534 4.153 1.00 92.56 81 GLU A N 1
ATOM 689 C CA . GLU A 1 81 ? -4.309 8.291 3.673 1.00 92.56 81 GLU A CA 1
ATOM 690 C C . GLU A 1 81 ? -3.072 7.401 3.473 1.00 92.56 81 GLU A C 1
ATOM 692 O O . GLU A 1 81 ? -2.325 7.621 2.521 1.00 92.56 81 GLU A O 1
ATOM 697 N N . TYR A 1 82 ? -2.857 6.389 4.325 1.00 89.69 82 TYR A N 1
ATOM 698 C CA . TYR A 1 82 ? -1.797 5.401 4.101 1.00 89.69 82 TYR A CA 1
ATOM 699 C C . TYR A 1 82 ? -2.092 4.503 2.902 1.00 89.69 82 TYR A C 1
ATOM 701 O O . TYR A 1 82 ? -1.190 4.298 2.097 1.00 89.69 82 TYR A O 1
ATOM 709 N N . GLN A 1 83 ? -3.329 4.019 2.750 1.00 88.75 83 GLN A N 1
ATOM 710 C CA . GLN A 1 83 ? -3.717 3.202 1.594 1.00 88.75 83 GLN A CA 1
ATOM 711 C C . GLN A 1 83 ? -3.544 3.968 0.282 1.00 88.75 83 GLN A C 1
ATOM 713 O O . GLN A 1 83 ? -2.911 3.465 -0.632 1.00 88.75 83 GLN A O 1
ATOM 718 N N . ARG A 1 84 ? -3.955 5.241 0.226 1.00 88.94 84 ARG A N 1
ATOM 719 C CA . ARG A 1 84 ? -3.742 6.067 -0.970 1.00 88.94 84 ARG A CA 1
ATOM 720 C C . ARG A 1 84 ? -2.263 6.220 -1.326 1.00 88.94 84 ARG A C 1
ATOM 722 O O . ARG A 1 84 ? -1.910 6.175 -2.492 1.00 88.94 84 ARG A O 1
ATOM 729 N N . GLN A 1 85 ? -1.390 6.395 -0.332 1.00 87.19 85 GLN A N 1
ATOM 730 C CA . GLN A 1 85 ? 0.054 6.479 -0.584 1.00 87.19 85 GLN A CA 1
ATOM 731 C C . GLN A 1 85 ? 0.637 5.156 -1.096 1.00 87.19 85 GLN A C 1
ATOM 733 O O . GLN A 1 85 ? 1.595 5.187 -1.862 1.00 87.19 85 GLN A O 1
ATOM 738 N N . ILE A 1 86 ? 0.089 4.018 -0.660 1.00 87.31 86 ILE A N 1
ATOM 739 C CA . ILE A 1 86 ? 0.450 2.689 -1.166 1.00 87.31 86 ILE A CA 1
ATOM 740 C C . ILE A 1 86 ? -0.021 2.561 -2.620 1.00 87.31 86 ILE A C 1
ATOM 742 O O . ILE A 1 86 ? 0.798 2.264 -3.483 1.00 87.31 86 ILE A O 1
ATOM 746 N N . ASP A 1 87 ? -1.279 2.896 -2.908 1.00 83.00 87 ASP A N 1
ATOM 747 C CA . ASP A 1 87 ? -1.845 2.849 -4.260 1.00 83.00 87 ASP A CA 1
ATOM 748 C C . ASP A 1 87 ? -1.088 3.760 -5.232 1.00 83.00 87 ASP A C 1
ATOM 750 O O . ASP A 1 87 ? -0.737 3.335 -6.331 1.00 83.00 87 ASP A O 1
ATOM 754 N N . ASP A 1 88 ? -0.799 5.007 -4.843 1.00 79.88 88 ASP A N 1
ATOM 755 C CA . ASP A 1 88 ? -0.025 5.959 -5.653 1.00 79.88 88 ASP A CA 1
ATOM 756 C C . ASP A 1 88 ? 1.362 5.382 -5.992 1.00 79.88 88 ASP A C 1
ATOM 758 O O . ASP A 1 88 ? 1.885 5.561 -7.097 1.00 79.88 88 ASP A O 1
ATOM 762 N N . TYR A 1 89 ? 1.960 4.668 -5.036 1.00 80.38 89 TYR A N 1
ATOM 763 C CA . TYR A 1 89 ? 3.250 4.019 -5.202 1.00 80.38 89 TYR A CA 1
ATOM 764 C C . TYR A 1 89 ? 3.185 2.848 -6.186 1.00 80.38 89 TYR A C 1
ATOM 766 O O . TYR A 1 89 ? 4.012 2.762 -7.095 1.00 80.38 89 TYR A O 1
ATOM 774 N N . GLU A 1 90 ? 2.194 1.971 -6.035 1.00 78.50 90 GLU A N 1
ATOM 775 C CA . GLU A 1 90 ? 1.975 0.826 -6.922 1.00 78.50 90 GLU A CA 1
ATOM 776 C C . GLU A 1 90 ? 1.675 1.283 -8.353 1.00 78.50 90 GLU A C 1
ATOM 778 O O . GLU A 1 90 ? 2.304 0.801 -9.296 1.00 78.50 90 GLU A O 1
ATOM 783 N N . HIS A 1 91 ? 0.803 2.282 -8.530 1.00 73.38 91 HIS A N 1
ATOM 784 C CA . HIS A 1 91 ? 0.503 2.863 -9.842 1.00 73.38 91 HIS A CA 1
ATOM 785 C C . HIS A 1 91 ? 1.744 3.460 -10.511 1.00 73.38 91 HIS A C 1
ATOM 787 O O . HIS A 1 91 ? 1.936 3.290 -11.717 1.00 73.38 91 HIS A O 1
ATOM 793 N N . MET A 1 92 ? 2.603 4.145 -9.751 1.00 73.62 92 MET A N 1
ATOM 794 C CA . MET A 1 92 ? 3.852 4.686 -10.286 1.00 73.62 92 MET A CA 1
ATOM 795 C C . MET A 1 92 ? 4.784 3.572 -10.783 1.00 73.62 92 MET A C 1
ATOM 797 O O . MET A 1 92 ? 5.423 3.736 -11.824 1.00 73.62 92 MET A O 1
ATOM 801 N N . GLU A 1 93 ? 4.887 2.458 -10.059 1.00 70.06 93 GLU A N 1
ATOM 802 C CA . GLU A 1 93 ? 5.720 1.327 -10.478 1.00 70.06 93 GLU A CA 1
ATOM 803 C C . GLU A 1 93 ? 5.132 0.626 -11.711 1.00 70.06 93 GLU A C 1
ATOM 805 O O . GLU A 1 93 ? 5.863 0.423 -12.680 1.00 70.06 93 GLU A O 1
ATOM 810 N N . PHE A 1 94 ? 3.814 0.402 -11.767 1.00 66.44 94 PHE A N 1
ATOM 811 C CA . PHE A 1 94 ? 3.149 -0.108 -12.974 1.00 66.44 94 PHE A CA 1
ATOM 812 C C . PHE A 1 94 ? 3.388 0.783 -14.199 1.00 66.44 94 PHE A C 1
ATOM 814 O O . PHE A 1 94 ? 3.681 0.280 -15.286 1.00 66.44 94 PHE A O 1
ATOM 821 N N . TYR A 1 95 ? 3.310 2.107 -14.036 1.00 59.75 95 TYR A N 1
ATOM 822 C CA . TYR A 1 95 ? 3.570 3.052 -15.122 1.00 59.75 95 TYR A CA 1
ATOM 823 C C . TYR A 1 95 ? 5.016 2.964 -15.633 1.00 59.75 95 TYR A C 1
ATOM 825 O O . TYR A 1 95 ? 5.249 3.018 -16.841 1.00 59.75 95 TYR A O 1
ATOM 833 N N . LYS A 1 96 ? 6.000 2.789 -14.740 1.00 65.12 96 LYS A N 1
ATOM 834 C CA . LYS A 1 96 ? 7.407 2.609 -15.134 1.00 65.12 96 LYS A CA 1
ATOM 835 C C . LYS A 1 96 ? 7.638 1.301 -15.873 1.00 65.12 96 LYS A C 1
ATOM 837 O O . LYS A 1 96 ? 8.334 1.323 -16.884 1.00 65.12 96 LYS A O 1
ATOM 842 N N . THR A 1 97 ? 7.058 0.197 -15.405 1.00 67.00 97 THR A N 1
ATOM 843 C CA . THR A 1 97 ? 7.147 -1.095 -16.098 1.00 67.00 97 THR A CA 1
ATOM 844 C C . THR A 1 97 ? 6.556 -0.985 -17.500 1.00 67.00 97 THR A C 1
ATOM 846 O O . THR A 1 97 ? 7.234 -1.302 -18.471 1.00 67.00 97 THR A O 1
ATOM 849 N N . GLY A 1 98 ? 5.360 -0.400 -17.632 1.00 64.50 98 GLY A N 1
ATOM 850 C CA . GLY A 1 98 ? 4.739 -0.181 -18.940 1.00 64.50 98 GLY A CA 1
ATOM 851 C C . GLY A 1 98 ? 5.563 0.724 -19.865 1.00 64.50 98 GLY A C 1
ATOM 852 O O . GLY A 1 98 ? 5.646 0.471 -21.066 1.00 64.50 98 GLY A O 1
ATOM 853 N N . PHE A 1 99 ? 6.221 1.755 -19.326 1.00 65.25 99 PHE A N 1
ATOM 854 C CA . PHE A 1 99 ? 7.116 2.615 -20.105 1.00 65.25 99 PHE A CA 1
ATOM 855 C C . PHE A 1 99 ? 8.389 1.881 -20.559 1.00 65.25 99 PHE A C 1
ATOM 857 O O . PHE A 1 99 ? 8.812 2.048 -21.703 1.00 65.25 99 PHE A O 1
ATOM 864 N N . ALA A 1 100 ? 8.976 1.040 -19.701 1.00 68.25 100 ALA A N 1
ATOM 865 C CA . ALA A 1 100 ? 10.129 0.207 -20.044 1.00 68.25 100 ALA A CA 1
ATOM 866 C C . ALA A 1 100 ? 9.792 -0.817 -21.143 1.00 68.25 100 ALA A C 1
ATOM 868 O O . ALA A 1 100 ? 10.561 -0.975 -22.095 1.00 68.25 100 ALA A O 1
ATOM 869 N N . ASP A 1 101 ? 8.613 -1.438 -21.071 1.00 65.62 101 ASP A N 1
ATOM 870 C CA . ASP A 1 101 ? 8.112 -2.349 -22.105 1.00 65.62 101 ASP A CA 1
ATOM 871 C C . ASP A 1 101 ? 7.899 -1.615 -23.437 1.00 65.62 101 ASP A C 1
ATOM 873 O O . ASP A 1 101 ? 8.286 -2.109 -24.498 1.00 65.62 101 ASP A O 1
ATOM 877 N N . CYS A 1 102 ? 7.356 -0.393 -23.396 1.00 60.12 102 CYS A N 1
ATOM 878 C CA . CYS A 1 102 ? 7.192 0.443 -24.586 1.00 60.12 102 CYS A CA 1
ATOM 879 C C . CYS A 1 102 ? 8.536 0.825 -25.223 1.00 60.12 102 CYS A C 1
ATOM 881 O O . CYS A 1 102 ? 8.666 0.738 -26.442 1.00 60.12 102 CYS A O 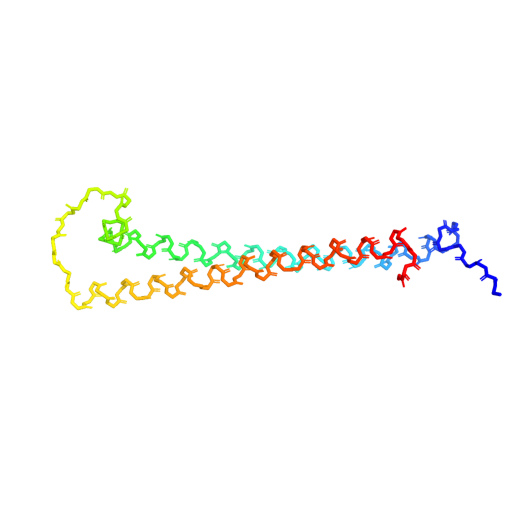1
ATOM 883 N N . ILE A 1 103 ? 9.545 1.218 -24.433 1.00 68.62 103 ILE A N 1
ATOM 884 C CA . ILE A 1 103 ? 10.900 1.492 -24.946 1.00 68.62 103 ILE A CA 1
ATOM 885 C C . ILE A 1 103 ? 11.478 0.241 -25.607 1.00 68.62 103 ILE A C 1
ATOM 887 O O . ILE A 1 103 ? 11.974 0.316 -26.729 1.00 68.62 103 ILE A O 1
ATOM 891 N N . THR A 1 104 ? 11.358 -0.910 -24.946 1.00 68.19 104 THR A N 1
ATOM 892 C CA . THR A 1 104 ? 11.854 -2.192 -25.460 1.00 68.19 104 THR A CA 1
ATOM 893 C C . THR A 1 104 ? 11.216 -2.532 -26.807 1.00 68.19 104 THR A C 1
ATOM 895 O O . THR A 1 104 ? 11.920 -2.871 -27.759 1.00 68.19 104 THR A O 1
ATOM 898 N N . LEU A 1 105 ? 9.894 -2.370 -26.929 1.00 65.44 105 LEU A N 1
ATOM 899 C CA . LEU A 1 105 ? 9.169 -2.575 -28.185 1.00 65.44 105 LEU A CA 1
ATOM 900 C C . LEU A 1 105 ? 9.626 -1.612 -29.285 1.00 65.44 105 LEU A C 1
ATOM 902 O O . LEU A 1 105 ? 9.852 -2.052 -30.410 1.00 65.44 105 LEU A O 1
ATOM 906 N N . LEU A 1 106 ? 9.788 -0.323 -28.972 1.00 66.25 106 LEU A N 1
ATOM 907 C CA . LEU A 1 106 ? 10.241 0.695 -29.927 1.00 66.25 106 LEU A CA 1
ATOM 908 C C . LEU A 1 106 ? 11.665 0.423 -30.438 1.00 66.25 106 LEU A C 1
ATOM 910 O O . LEU A 1 106 ? 11.923 0.616 -31.628 1.00 66.25 106 LEU A O 1
ATOM 914 N N . SER A 1 107 ? 12.557 -0.079 -29.580 1.00 70.88 107 SER A N 1
ATOM 915 C CA . SER A 1 107 ? 13.900 -0.528 -29.967 1.00 70.88 107 SER A CA 1
ATOM 916 C C . SER A 1 107 ? 13.870 -1.785 -30.841 1.00 70.88 107 SER A C 1
ATOM 918 O O . SER A 1 107 ? 14.586 -1.862 -31.835 1.00 70.88 107 SER A O 1
ATOM 920 N N . MET A 1 108 ? 13.004 -2.762 -30.540 1.00 70.44 108 MET A N 1
ATOM 921 C CA . MET A 1 108 ? 12.872 -3.985 -31.350 1.00 70.44 108 MET A CA 1
ATOM 922 C C . MET A 1 108 ? 12.407 -3.712 -32.787 1.00 70.44 108 MET A C 1
ATOM 924 O O . MET A 1 108 ? 12.809 -4.423 -33.706 1.00 70.44 108 MET A O 1
ATOM 928 N N . ILE A 1 109 ? 11.576 -2.687 -32.994 1.00 81.81 109 ILE A N 1
ATOM 929 C CA . ILE A 1 109 ? 11.084 -2.293 -34.326 1.00 81.81 109 ILE A CA 1
ATOM 930 C C . ILE A 1 109 ? 11.928 -1.193 -34.992 1.00 81.81 109 ILE A C 1
ATOM 932 O O . ILE A 1 109 ? 11.549 -0.695 -36.052 1.00 81.81 109 ILE A O 1
ATOM 936 N N . GLY A 1 110 ? 13.067 -0.824 -34.394 1.00 61.84 110 GLY A N 1
ATOM 937 C CA . GLY A 1 110 ? 14.040 0.110 -34.968 1.00 61.84 110 GLY A CA 1
ATOM 938 C C . GLY A 1 110 ? 13.575 1.566 -35.039 1.00 61.84 110 GLY A C 1
ATOM 939 O O . GLY A 1 110 ? 14.046 2.310 -35.899 1.00 61.84 110 GLY A O 1
ATOM 940 N N . ILE A 1 111 ? 12.628 1.969 -34.183 1.00 69.94 111 ILE A N 1
ATOM 941 C CA . ILE A 1 111 ? 12.210 3.376 -34.044 1.00 69.94 111 ILE A CA 1
ATOM 942 C C . ILE A 1 111 ? 13.157 4.140 -33.105 1.00 69.94 111 ILE A C 1
ATOM 944 O O . ILE A 1 111 ? 13.397 5.329 -33.325 1.00 69.94 111 ILE A O 1
ATOM 948 N N . LEU A 1 112 ? 13.676 3.460 -32.078 1.00 46.78 112 LEU A N 1
ATOM 949 C CA . LEU A 1 112 ? 14.743 3.920 -31.179 1.00 46.78 112 LEU A CA 1
ATOM 950 C C . LEU A 1 112 ? 16.039 3.183 -31.508 1.00 46.78 112 LEU A C 1
ATOM 952 O O . LEU A 1 112 ? 17.086 3.862 -31.570 1.00 46.78 112 LEU A O 1
#

pLDDT: mean 75.33, std 14.84, range [38.91, 94.56]

Secondary structure (DSSP, 8-state):
-----TTSHHHHHHHHHHHHHHHHHHHHHHHHHHHHHHHHHHHHHHHHHHSTHHHHHTTSS----S---HHHHHHHHHHHHHHHHHHHHHHHHHHHHHHHHHHHHHHHTT--

Sequence (112 aa):
MKFIDLLSEEYTTLMSPFLDRLDEKSCSELEQKCEKYRKLNEKASQFARQNYFIFDFFEIRELSQESYSKEQMQALKKYLEYQRQIDDYEHMEFYKTGFADCITLLSMIGIL

Radius of gyration: 23.5 Å; chains: 1; bounding box: 58×20×60 Å

Foldseek 3Di:
DPDDPCPPPVNCVVCVVVVVVVVVVVVVVVVVLVVVLVVLVVVLVVLCVVLVQLCLVVVVDPNPDDDDDPVSVVSNVVSVVSVVVSVVSVVVVVVVVVVVVVVVVCVVVPVD

Organism: NCBI:txid100884